Protein AF-A0A356L3A3-F1 (afdb_monomer_lite)

Radius of gyration: 15.85 Å; chains: 1; bounding box: 39×28×44 Å

Secondary structure (DSSP, 8-state):
---TTS-EEEEPPPP-HHHHH-HHHHHHHHHHHHHHHHHHHHHHTTT-TTEEEE-GGGTT-TTGGGGBSSSSSB-HHHHHHHHHHHHHHHHHHHHHHHHTT-

Structure (mmCIF, N/CA/C/O backbone):
data_AF-A0A356L3A3-F1
#
_entry.id   AF-A0A356L3A3-F1
#
loop_
_atom_site.group_PDB
_atom_site.id
_atom_site.type_symbol
_atom_site.label_atom_id
_atom_site.label_alt_id
_atom_site.label_comp_id
_atom_site.label_asym_id
_atom_site.label_entity_id
_atom_site.label_seq_id
_atom_site.pdbx_PDB_ins_code
_atom_site.Cartn_x
_atom_site.Cartn_y
_atom_site.Cartn_z
_atom_site.occupancy
_atom_site.B_iso_or_equiv
_atom_site.auth_seq_id
_atom_site.auth_comp_id
_atom_site.auth_asym_id
_atom_site.auth_atom_id
_atom_site.pdbx_PDB_model_num
ATOM 1 N N . GLU A 1 1 ? -26.549 2.761 6.865 1.00 79.62 1 GLU A N 1
ATOM 2 C CA . GLU A 1 1 ? -26.056 2.302 8.180 1.00 79.62 1 GLU A CA 1
ATOM 3 C C . GLU A 1 1 ? -24.573 2.652 8.284 1.00 79.62 1 GLU A C 1
ATOM 5 O O . GLU A 1 1 ? -23.950 2.782 7.236 1.00 79.62 1 GLU A O 1
ATOM 10 N N . ALA A 1 2 ? -24.035 2.901 9.480 1.00 91.06 2 ALA A N 1
ATOM 11 C CA . ALA A 1 2 ? -22.620 3.239 9.688 1.00 91.06 2 ALA A CA 1
ATOM 12 C C . ALA A 1 2 ? -21.904 2.106 10.444 1.00 91.06 2 ALA A C 1
ATOM 14 O O . ALA A 1 2 ? -22.537 1.416 11.238 1.00 91.06 2 ALA A O 1
ATOM 15 N N . HIS A 1 3 ? -20.593 1.945 10.224 1.00 91.88 3 HIS A N 1
ATOM 16 C CA . HIS A 1 3 ? -19.789 0.837 10.762 1.00 91.88 3 HIS A CA 1
ATOM 17 C C . HIS A 1 3 ? -18.641 1.338 11.663 1.00 91.88 3 HIS A C 1
ATOM 19 O O . HIS A 1 3 ? -17.484 1.296 11.254 1.00 91.88 3 HIS A O 1
ATOM 25 N N . PRO A 1 4 ? -18.930 1.834 12.881 1.00 90.38 4 PRO A N 1
ATOM 26 C CA . PRO A 1 4 ? -17.936 2.512 13.724 1.00 90.38 4 PRO A CA 1
ATOM 27 C C . PRO A 1 4 ? -16.832 1.600 14.284 1.00 90.38 4 PRO A C 1
ATOM 29 O O . PRO A 1 4 ? -15.793 2.099 14.701 1.00 90.38 4 PRO A O 1
ATOM 32 N N . LEU A 1 5 ? -17.055 0.283 14.327 1.00 91.25 5 LEU A N 1
ATOM 33 C CA . LEU A 1 5 ? -16.123 -0.683 14.926 1.00 91.25 5 LEU A CA 1
ATOM 34 C C . LEU A 1 5 ? -15.435 -1.593 13.903 1.00 91.25 5 LEU A C 1
ATOM 36 O O . LEU A 1 5 ? -14.581 -2.388 14.280 1.00 91.25 5 LEU A O 1
ATOM 40 N N . VAL A 1 6 ? -15.802 -1.506 12.623 1.00 94.25 6 VAL A N 1
ATOM 41 C CA . VAL A 1 6 ? -15.215 -2.369 11.593 1.00 94.25 6 VAL A CA 1
ATOM 42 C C . VAL A 1 6 ? -13.782 -1.900 11.309 1.00 94.25 6 VAL A C 1
ATOM 44 O O . VAL A 1 6 ? -13.607 -0.724 10.984 1.00 94.25 6 VAL A O 1
ATOM 47 N N . PRO A 1 7 ? -12.762 -2.777 11.396 1.00 96.00 7 PRO A N 1
ATOM 48 C CA . PRO A 1 7 ? -11.393 -2.416 11.047 1.00 96.00 7 PRO A CA 1
ATOM 49 C C . PRO A 1 7 ? -11.261 -1.979 9.588 1.00 96.00 7 PRO A C 1
ATOM 51 O O . PRO A 1 7 ? -11.815 -2.603 8.682 1.00 96.00 7 PRO A O 1
ATOM 54 N N . ILE A 1 8 ? -10.481 -0.927 9.351 1.00 96.62 8 ILE A N 1
ATOM 55 C CA . ILE A 1 8 ? -10.213 -0.375 8.023 1.00 96.62 8 ILE A CA 1
ATOM 56 C C . ILE A 1 8 ? -8.710 -0.441 7.769 1.00 96.62 8 ILE A C 1
ATOM 58 O O . ILE A 1 8 ? -7.925 0.198 8.464 1.00 96.62 8 ILE A O 1
ATOM 62 N N . ALA A 1 9 ? -8.299 -1.177 6.739 1.00 96.88 9 ALA A N 1
ATOM 63 C CA . ALA A 1 9 ? -6.914 -1.204 6.279 1.00 96.88 9 ALA A CA 1
ATOM 64 C C . ALA A 1 9 ? -6.752 -0.355 5.011 1.00 96.88 9 ALA A C 1
ATOM 66 O O . ALA A 1 9 ? -7.352 -0.635 3.974 1.00 96.88 9 ALA A O 1
ATOM 67 N N . VAL A 1 10 ? -5.913 0.678 5.081 1.00 97.94 10 VAL A N 1
ATOM 68 C CA . VAL A 1 10 ? -5.511 1.490 3.931 1.00 97.94 10 VAL A CA 1
ATOM 69 C C . VAL A 1 10 ? -4.272 0.863 3.305 1.00 97.94 10 VAL A C 1
ATOM 71 O O . VAL A 1 10 ? -3.170 0.975 3.842 1.00 97.94 10 VAL A O 1
ATOM 74 N N . LEU A 1 11 ? -4.451 0.211 2.158 1.00 97.06 11 LEU A N 1
ATOM 75 C CA . LEU A 1 11 ? -3.357 -0.317 1.348 1.00 97.06 11 LEU A CA 1
ATOM 76 C C . LEU A 1 11 ? -2.909 0.737 0.331 1.00 97.06 11 LEU A C 1
ATOM 78 O O . LEU A 1 11 ? -3.680 1.184 -0.521 1.00 97.06 11 LEU A O 1
ATOM 82 N N . SER A 1 12 ? -1.648 1.141 0.421 1.00 97.38 12 SER A N 1
ATOM 83 C CA . SER A 1 12 ? -1.031 2.013 -0.581 1.00 97.38 12 SER A CA 1
ATOM 84 C C . SER A 1 12 ? -0.743 1.254 -1.881 1.00 97.38 12 SER A C 1
ATOM 86 O O . SER A 1 12 ? -0.734 0.028 -1.925 1.00 97.38 12 SER A O 1
ATOM 88 N N . ARG A 1 13 ? -0.524 1.981 -2.981 1.00 95.69 13 ARG A N 1
ATOM 89 C CA . ARG A 1 13 ? -0.294 1.369 -4.300 1.00 95.69 13 ARG A CA 1
ATOM 90 C C . ARG A 1 13 ? 1.005 0.548 -4.328 1.00 95.69 13 ARG A C 1
ATOM 92 O O . ARG A 1 13 ? 1.983 0.926 -3.677 1.00 95.69 13 ARG A O 1
ATOM 99 N N . ILE A 1 14 ? 1.024 -0.516 -5.132 1.00 95.94 14 ILE A N 1
ATOM 100 C CA . ILE A 1 14 ? 2.248 -1.248 -5.491 1.00 95.94 14 ILE A CA 1
ATOM 101 C C . ILE A 1 14 ? 3.228 -0.377 -6.285 1.00 95.94 14 ILE A C 1
ATOM 103 O O . ILE A 1 14 ? 2.805 0.558 -6.973 1.00 95.94 14 ILE A O 1
ATOM 107 N N . LYS A 1 15 ? 4.525 -0.685 -6.174 1.00 94.00 15 LYS A N 1
ATOM 108 C CA . LYS A 1 15 ? 5.562 -0.120 -7.048 1.00 94.00 15 LYS A CA 1
ATOM 109 C C . LYS A 1 15 ? 5.426 -0.716 -8.449 1.00 94.00 15 LYS A C 1
ATOM 111 O O . LYS A 1 15 ? 5.081 -1.889 -8.584 1.00 94.00 15 LYS A O 1
ATOM 116 N N . TYR A 1 16 ? 5.666 0.093 -9.477 1.00 93.31 16 TYR A N 1
ATOM 117 C CA . TYR A 1 16 ? 5.639 -0.371 -10.863 1.00 93.31 16 TYR A CA 1
ATOM 118 C C . TYR A 1 16 ? 6.579 0.429 -11.771 1.00 93.31 16 TYR A C 1
ATOM 120 O O . TYR A 1 16 ? 7.096 1.471 -11.375 1.00 93.31 16 TYR A O 1
ATOM 128 N N . LEU A 1 17 ? 6.782 -0.042 -13.006 1.00 94.88 17 LEU A N 1
ATOM 129 C CA . LEU A 1 17 ? 7.880 0.387 -13.884 1.00 94.88 17 LEU A CA 1
ATOM 130 C C . LEU A 1 17 ? 7.949 1.903 -14.108 1.00 94.88 17 LEU A C 1
ATOM 132 O O . LEU A 1 17 ? 9.022 2.503 -14.088 1.00 94.88 17 LEU A O 1
ATOM 136 N N . PHE A 1 18 ? 6.801 2.550 -14.292 1.00 93.56 18 PHE A N 1
ATOM 137 C 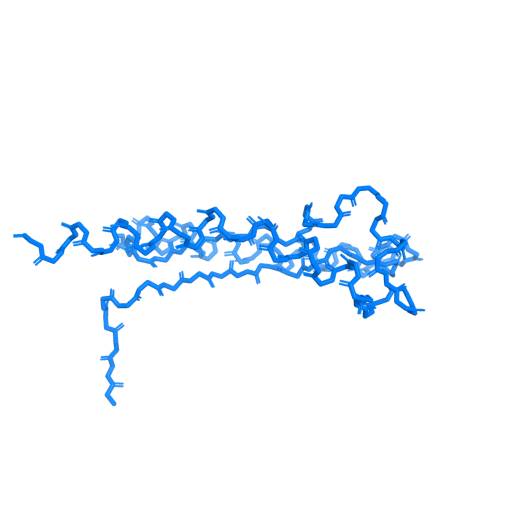CA . PHE A 1 18 ? 6.768 3.980 -14.590 1.00 93.56 18 PHE A CA 1
ATOM 138 C C . PHE A 1 18 ? 7.074 4.869 -13.376 1.00 93.56 18 PHE A C 1
ATOM 140 O O . PHE A 1 18 ? 7.224 6.073 -13.552 1.00 93.56 18 PHE A O 1
ATOM 147 N N . ASP A 1 19 ? 7.163 4.311 -12.163 1.00 92.75 19 ASP A N 1
ATOM 148 C CA . ASP A 1 19 ? 7.720 5.022 -11.001 1.00 92.75 19 ASP A CA 1
ATOM 149 C C . ASP A 1 19 ? 9.180 5.399 -11.241 1.00 92.75 19 ASP A C 1
ATOM 151 O O . ASP A 1 19 ? 9.595 6.495 -10.874 1.00 92.75 19 ASP A O 1
ATOM 155 N N . ASP A 1 20 ? 9.923 4.500 -11.890 1.00 93.56 20 ASP A N 1
ATOM 156 C CA . ASP A 1 20 ? 11.361 4.632 -12.104 1.00 93.56 20 ASP A CA 1
ATOM 157 C C . ASP A 1 20 ? 11.676 5.250 -13.476 1.00 93.56 20 ASP A C 1
ATOM 159 O O . ASP A 1 20 ? 12.647 5.989 -13.615 1.00 93.56 20 ASP A O 1
ATOM 163 N N . LEU A 1 21 ? 10.836 5.013 -14.494 1.00 95.12 21 LEU A N 1
ATOM 164 C CA . LEU A 1 21 ? 11.015 5.630 -15.820 1.00 95.12 21 LEU A CA 1
ATOM 165 C C . LEU A 1 21 ? 10.637 7.117 -15.859 1.00 95.12 21 LEU A C 1
ATOM 167 O O . LEU A 1 21 ? 11.096 7.851 -16.738 1.00 95.12 21 LEU A O 1
ATOM 171 N N . HIS A 1 22 ? 9.768 7.560 -14.950 1.00 96.25 22 HIS A N 1
ATOM 172 C CA . HIS A 1 22 ? 9.277 8.933 -14.900 1.00 96.25 22 HIS A CA 1
ATOM 173 C C . HIS A 1 22 ? 9.374 9.475 -13.476 1.00 96.25 22 HIS A C 1
ATOM 175 O O . HIS A 1 22 ? 8.458 9.305 -12.672 1.00 96.25 22 HIS A O 1
ATOM 181 N N . GLU A 1 23 ? 10.465 10.189 -13.194 1.00 95.38 23 GLU A N 1
ATOM 182 C CA . GLU A 1 23 ? 10.772 10.742 -11.868 1.00 95.38 23 GLU A CA 1
ATOM 183 C C . GLU A 1 23 ? 9.593 11.524 -11.262 1.00 95.38 23 GLU A C 1
ATOM 185 O O . GLU A 1 23 ? 9.226 11.301 -10.110 1.00 95.38 23 GLU A O 1
ATOM 190 N N . GLU A 1 24 ? 8.916 12.367 -12.050 1.00 97.12 24 GLU A N 1
ATOM 191 C CA . GLU A 1 24 ? 7.738 13.114 -11.586 1.00 97.12 24 GLU A CA 1
ATOM 192 C C . GLU A 1 24 ? 6.601 12.200 -11.100 1.00 97.12 24 GLU A C 1
ATOM 194 O O . GLU A 1 24 ? 5.917 12.508 -10.119 1.00 97.12 24 GLU A O 1
ATOM 199 N N . MET A 1 25 ? 6.390 11.055 -11.759 1.00 94.69 25 MET A N 1
ATOM 200 C CA . MET A 1 25 ? 5.379 10.084 -11.341 1.00 94.69 25 MET A CA 1
ATOM 201 C C . MET A 1 25 ? 5.798 9.363 -10.062 1.00 94.69 25 MET A C 1
ATOM 203 O O . MET A 1 25 ? 4.953 9.179 -9.181 1.00 94.69 25 MET A O 1
ATOM 207 N N . GLY A 1 26 ? 7.079 8.995 -9.953 1.00 95.25 26 GLY A N 1
ATOM 208 C CA . GLY A 1 26 ? 7.668 8.419 -8.746 1.00 95.25 26 GLY A CA 1
ATOM 209 C C . GLY A 1 26 ? 7.499 9.346 -7.540 1.00 95.25 26 GLY A C 1
ATOM 210 O O . GLY A 1 26 ? 6.888 8.953 -6.543 1.00 95.25 26 GLY A O 1
ATOM 211 N N . ILE A 1 27 ? 7.907 10.615 -7.670 1.00 97.19 27 ILE A N 1
ATOM 212 C CA . ILE A 1 27 ? 7.743 11.656 -6.640 1.00 97.19 27 ILE A CA 1
ATOM 213 C C . ILE A 1 27 ? 6.266 11.829 -6.277 1.00 97.19 27 ILE A C 1
ATOM 215 O O . ILE A 1 27 ? 5.895 11.823 -5.100 1.00 97.19 27 ILE A O 1
ATOM 219 N N . ARG A 1 28 ? 5.382 11.937 -7.278 1.00 96.62 28 ARG A N 1
ATOM 220 C CA . ARG A 1 28 ? 3.941 12.085 -7.038 1.00 96.62 28 ARG A CA 1
ATOM 221 C C . ARG A 1 28 ? 3.373 10.904 -6.253 1.00 96.62 28 ARG A C 1
ATOM 223 O O . ARG A 1 28 ? 2.555 11.103 -5.356 1.00 96.62 28 ARG A O 1
ATOM 230 N N . ARG A 1 29 ? 3.771 9.673 -6.578 1.00 95.00 29 ARG A N 1
ATOM 231 C CA . ARG A 1 29 ? 3.283 8.470 -5.890 1.00 95.00 29 ARG A CA 1
ATOM 232 C C . ARG A 1 29 ? 3.865 8.316 -4.493 1.00 95.00 29 ARG A C 1
ATOM 234 O O . ARG A 1 29 ? 3.118 7.924 -3.597 1.00 95.00 29 ARG A O 1
ATOM 241 N N . GLN A 1 30 ? 5.116 8.713 -4.276 1.00 96.56 30 GLN A N 1
ATOM 242 C CA . GLN A 1 30 ? 5.677 8.845 -2.933 1.00 96.56 30 GLN A CA 1
ATOM 243 C C . GLN A 1 30 ? 4.867 9.846 -2.094 1.00 96.56 30 GLN A C 1
ATOM 245 O O . GLN A 1 30 ? 4.491 9.529 -0.969 1.00 96.56 30 GLN A O 1
ATOM 250 N N . GLY A 1 31 ? 4.507 11.003 -2.659 1.00 98.19 31 GLY A N 1
ATOM 251 C CA . GLY A 1 31 ? 3.664 11.996 -1.986 1.00 98.19 31 GLY A CA 1
ATOM 252 C C . GLY A 1 31 ? 2.274 11.465 -1.612 1.00 98.19 31 GLY A C 1
ATOM 253 O O . GLY A 1 31 ? 1.809 11.683 -0.496 1.00 98.19 31 GLY A O 1
ATOM 254 N N . ILE A 1 32 ? 1.622 10.711 -2.506 1.00 97.81 32 ILE A N 1
ATOM 255 C CA . ILE A 1 32 ? 0.325 10.068 -2.218 1.00 97.81 32 ILE A CA 1
ATOM 256 C C . ILE A 1 32 ? 0.460 9.036 -1.091 1.00 97.81 32 ILE A C 1
ATOM 258 O O . ILE A 1 32 ? -0.377 9.008 -0.190 1.00 97.81 32 ILE A O 1
ATOM 262 N N . ARG A 1 33 ? 1.511 8.206 -1.118 1.00 98.12 33 ARG A N 1
ATOM 263 C CA . ARG A 1 33 ? 1.788 7.228 -0.055 1.00 98.12 33 ARG A CA 1
ATOM 264 C C . ARG A 1 33 ? 1.992 7.927 1.286 1.00 98.12 33 ARG A C 1
ATOM 266 O O . ARG A 1 33 ? 1.377 7.530 2.271 1.00 98.12 33 ARG A O 1
ATOM 273 N N . GLN A 1 34 ? 2.794 8.991 1.311 1.00 98.50 34 GLN A N 1
ATOM 274 C CA . GLN A 1 34 ? 3.042 9.760 2.528 1.00 98.50 34 GLN A CA 1
ATOM 275 C C . GLN A 1 34 ? 1.749 10.365 3.081 1.00 98.50 34 GLN A C 1
ATOM 277 O O . GLN A 1 34 ? 1.466 10.222 4.264 1.00 98.50 34 GLN A O 1
ATOM 282 N N . PHE A 1 35 ? 0.900 10.933 2.221 1.00 98.56 35 PHE A N 1
ATOM 283 C CA . PHE A 1 35 ? -0.411 11.438 2.628 1.00 98.56 35 PHE A CA 1
ATOM 284 C C . PHE A 1 35 ? -1.288 10.356 3.285 1.00 98.56 35 PHE A C 1
ATOM 286 O O . PHE A 1 35 ? -1.965 10.626 4.281 1.00 98.56 35 PHE A O 1
ATOM 293 N N . GLN A 1 36 ? -1.281 9.129 2.754 1.00 98.56 36 GLN A N 1
ATOM 294 C CA . GLN A 1 36 ? -2.015 8.006 3.346 1.00 98.56 36 GLN A CA 1
ATOM 295 C C . GLN A 1 36 ? -1.458 7.637 4.729 1.00 98.56 36 GLN A C 1
ATOM 297 O O . GLN A 1 36 ? -2.239 7.492 5.670 1.00 98.56 36 GLN A O 1
ATOM 302 N N . ILE A 1 37 ? -0.130 7.546 4.867 1.00 98.44 37 ILE A N 1
ATOM 303 C CA . ILE A 1 37 ? 0.554 7.276 6.143 1.00 98.44 37 ILE A CA 1
ATOM 304 C C . ILE A 1 37 ? 0.199 8.345 7.178 1.00 98.44 37 ILE A C 1
ATOM 306 O O . ILE A 1 37 ? -0.216 8.016 8.292 1.00 98.44 37 ILE A O 1
ATOM 310 N N . ASP A 1 38 ? 0.318 9.618 6.807 1.00 98.62 38 ASP A N 1
ATOM 311 C CA . ASP A 1 38 ? 0.061 10.752 7.693 1.00 98.62 38 ASP A CA 1
ATOM 312 C C . ASP A 1 38 ? -1.403 10.781 8.138 1.00 98.62 38 ASP A C 1
ATOM 314 O O . ASP A 1 38 ? -1.698 11.003 9.313 1.00 98.62 38 ASP A O 1
ATOM 318 N N . THR A 1 39 ? -2.329 10.503 7.216 1.00 98.50 39 THR A N 1
ATOM 319 C CA . THR A 1 39 ? -3.766 10.450 7.505 1.00 98.50 39 THR A CA 1
ATOM 320 C C . THR A 1 39 ? -4.088 9.334 8.492 1.00 98.50 39 THR A C 1
ATOM 322 O O . THR A 1 39 ? -4.747 9.589 9.502 1.00 98.50 39 THR A O 1
ATOM 325 N N . VAL A 1 40 ? -3.593 8.116 8.243 1.00 98.38 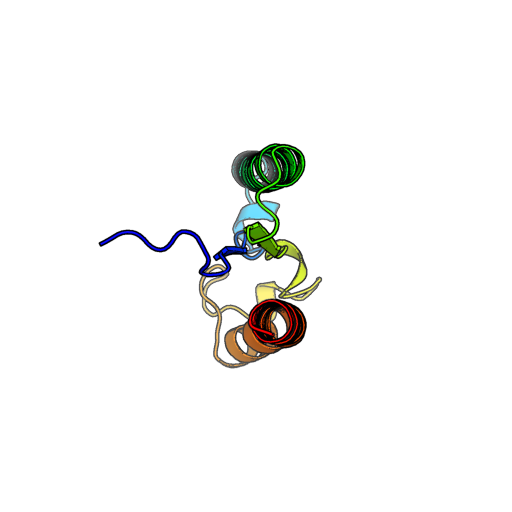40 VAL A N 1
ATOM 326 C CA . VAL A 1 40 ? -3.816 6.980 9.147 1.00 98.38 40 VAL A CA 1
ATOM 327 C C . VAL A 1 40 ? -3.211 7.260 10.519 1.00 98.38 40 VAL A C 1
ATOM 329 O O . VAL A 1 40 ? -3.882 7.097 11.536 1.00 98.38 40 VAL A O 1
ATOM 332 N N . THR A 1 41 ? 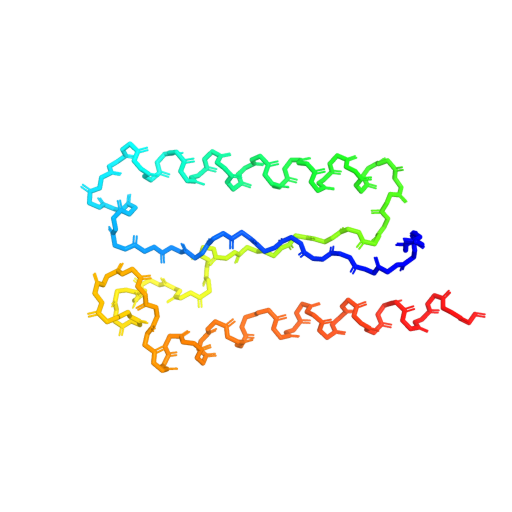-1.974 7.752 10.560 1.00 98.25 41 THR A N 1
ATOM 333 C CA . THR A 1 41 ? -1.270 8.072 11.808 1.00 98.25 41 THR A CA 1
ATOM 334 C C . THR A 1 41 ? -2.009 9.140 12.609 1.00 98.25 41 THR A C 1
ATOM 336 O O . THR A 1 41 ? -2.225 8.980 13.809 1.00 98.25 41 THR A O 1
ATOM 339 N N . LYS A 1 42 ? -2.456 10.216 11.951 1.00 98.44 42 LYS A N 1
ATOM 340 C CA . LYS A 1 42 ? -3.222 11.290 12.588 1.00 98.44 42 LYS A CA 1
ATOM 341 C C . LYS A 1 42 ? -4.513 10.769 13.219 1.00 98.44 42 LYS A C 1
ATOM 343 O O . LYS A 1 42 ? -4.798 11.130 14.356 1.00 98.44 42 LYS A O 1
ATOM 348 N N . LEU A 1 43 ? -5.282 9.950 12.504 1.00 97.88 43 LEU A N 1
ATOM 349 C CA . LEU A 1 43 ? -6.558 9.422 13.000 1.00 97.88 43 LEU A CA 1
ATOM 350 C C . LEU A 1 43 ? -6.356 8.397 14.125 1.00 97.88 43 LEU A C 1
ATOM 352 O O . LEU A 1 43 ? -7.050 8.462 15.138 1.00 97.88 43 LEU A O 1
ATOM 356 N N . ARG A 1 44 ? -5.330 7.541 14.034 1.00 96.69 44 ARG A N 1
ATOM 357 C CA . ARG A 1 44 ? -4.936 6.658 15.146 1.00 96.69 44 ARG A CA 1
ATOM 358 C C . ARG A 1 44 ? -4.556 7.451 16.399 1.00 96.69 44 ARG A C 1
ATOM 360 O O . ARG A 1 44 ? -4.985 7.103 17.495 1.00 96.69 44 ARG A O 1
ATOM 367 N N . ASN A 1 45 ? -3.828 8.560 16.245 1.00 97.31 45 ASN A N 1
ATOM 368 C CA . ASN A 1 45 ? -3.498 9.473 17.350 1.00 97.31 45 ASN A CA 1
ATOM 369 C C . ASN A 1 45 ? -4.733 10.188 17.935 1.00 97.31 45 ASN A C 1
ATOM 371 O O . ASN A 1 45 ? -4.661 10.738 19.030 1.00 97.31 45 ASN A O 1
ATOM 375 N N . GLN A 1 46 ? -5.864 10.174 17.225 1.00 96.94 46 GLN A N 1
ATOM 376 C CA . GLN A 1 46 ? -7.169 10.647 17.696 1.00 96.94 46 GLN A CA 1
ATOM 377 C C . GLN A 1 46 ? -8.029 9.515 18.292 1.00 96.94 46 GLN A C 1
ATOM 379 O O . GLN A 1 46 ? -9.226 9.700 18.492 1.00 96.94 46 GLN A O 1
ATOM 384 N N . ASN A 1 47 ? -7.406 8.384 18.648 1.00 94.75 47 ASN A N 1
ATOM 385 C CA . ASN A 1 47 ? -8.011 7.189 19.246 1.00 94.75 47 ASN A CA 1
ATOM 386 C C . ASN A 1 47 ? -8.848 6.317 18.297 1.00 94.75 47 ASN A C 1
ATOM 388 O O . ASN A 1 47 ? -9.592 5.458 18.769 1.00 94.75 47 ASN A O 1
ATOM 392 N N . ASP A 1 48 ? -8.698 6.460 16.977 1.00 94.81 48 ASP A N 1
ATOM 393 C CA . ASP A 1 48 ? -9.238 5.473 16.036 1.00 94.81 48 ASP A CA 1
ATOM 394 C C . ASP A 1 48 ? -8.281 4.275 15.908 1.00 94.81 48 ASP A C 1
ATOM 396 O O . ASP A 1 48 ? -7.413 4.216 15.033 1.00 94.81 48 ASP A O 1
ATOM 400 N N . ALA A 1 49 ? -8.396 3.323 16.836 1.00 92.44 49 ALA A N 1
ATOM 401 C CA . ALA A 1 49 ? -7.529 2.144 16.886 1.00 92.44 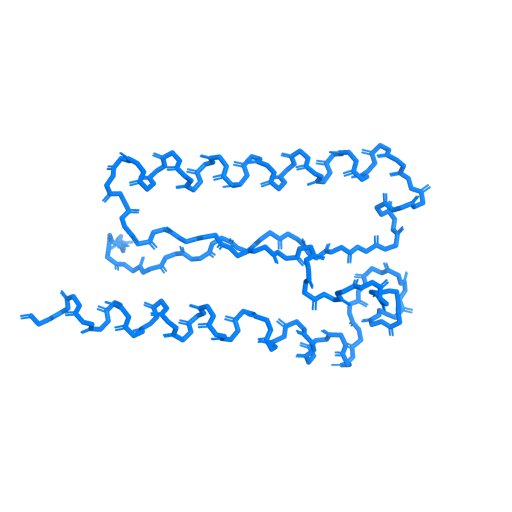49 ALA A CA 1
ATOM 402 C C . ALA A 1 49 ? -7.755 1.158 15.721 1.00 92.44 49 ALA A C 1
ATOM 404 O O . ALA A 1 49 ? -6.864 0.350 15.436 1.00 92.44 49 ALA A O 1
ATOM 405 N N . ASN A 1 50 ? -8.904 1.263 15.044 1.00 95.06 50 ASN A N 1
ATOM 406 C CA . ASN A 1 50 ? -9.372 0.358 13.992 1.00 95.06 50 ASN A CA 1
ATOM 407 C C . ASN A 1 50 ? -8.831 0.715 12.602 1.00 95.06 50 ASN A C 1
ATOM 409 O O . ASN A 1 50 ? -9.089 -0.003 11.637 1.00 95.06 50 ASN A O 1
ATOM 413 N N . LEU A 1 51 ? -8.093 1.819 12.475 1.00 96.56 51 LEU A N 1
ATOM 414 C CA . LEU A 1 51 ? -7.507 2.244 11.211 1.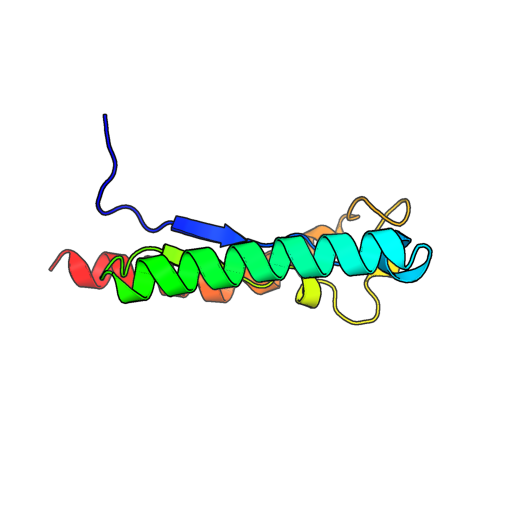00 96.56 51 LEU A CA 1
ATOM 415 C C . LEU A 1 51 ? -6.063 1.754 11.081 1.00 96.56 51 LEU A C 1
ATOM 417 O O . LEU A 1 51 ? -5.218 2.070 11.913 1.00 96.56 51 LEU A O 1
ATOM 421 N N . HIS A 1 52 ? -5.746 1.031 10.015 1.00 96.75 52 HIS A N 1
ATOM 422 C CA . HIS A 1 52 ? -4.437 0.420 9.779 1.00 96.75 52 HIS A CA 1
ATOM 423 C C . HIS A 1 52 ? -3.863 0.873 8.435 1.00 96.75 52 HIS A C 1
ATOM 425 O O . HIS A 1 52 ? -4.609 1.189 7.510 1.00 96.75 52 HIS A O 1
ATOM 431 N N . PHE A 1 53 ? -2.537 0.887 8.307 1.00 97.50 53 PHE A N 1
ATOM 432 C CA . PHE A 1 53 ? -1.855 1.165 7.043 1.00 97.50 53 PHE A CA 1
ATOM 433 C C . PHE A 1 53 ? -1.031 -0.047 6.613 1.00 97.50 53 PHE A C 1
ATOM 435 O O . PHE A 1 53 ? -0.339 -0.644 7.437 1.00 97.50 53 PHE A O 1
ATOM 442 N N . ILE A 1 54 ? -1.095 -0.385 5.325 1.00 96.62 54 ILE A N 1
ATOM 443 C CA . ILE A 1 54 ? -0.288 -1.433 4.698 1.00 96.62 54 ILE A CA 1
ATOM 444 C C . ILE A 1 54 ? 0.521 -0.797 3.562 1.00 96.62 54 ILE A C 1
ATOM 446 O O . ILE A 1 54 ? -0.021 -0.113 2.682 1.00 96.62 54 ILE A O 1
ATOM 450 N N . ASP A 1 55 ? 1.836 -1.011 3.590 1.00 95.75 55 ASP A N 1
ATOM 451 C CA . ASP A 1 55 ? 2.748 -0.489 2.579 1.00 95.75 55 ASP A CA 1
ATOM 452 C C . ASP A 1 55 ? 2.756 -1.374 1.323 1.00 95.75 55 ASP A C 1
ATOM 454 O O . ASP A 1 55 ? 3.386 -2.427 1.280 1.00 95.75 55 ASP A O 1
ATOM 458 N N . GLY A 1 56 ? 2.079 -0.914 0.273 1.00 95.94 56 GLY A N 1
ATOM 459 C CA . GLY A 1 56 ? 2.039 -1.587 -1.015 1.00 95.94 56 GLY A CA 1
ATOM 460 C C . GLY A 1 56 ? 3.349 -1.535 -1.800 1.00 95.94 56 GLY A C 1
ATOM 461 O O . GLY A 1 56 ? 3.558 -2.411 -2.634 1.00 95.94 56 GLY A O 1
ATOM 462 N N . SER A 1 57 ? 4.243 -0.553 -1.577 1.00 94.69 57 SER A N 1
ATOM 463 C CA . SER A 1 57 ? 5.450 -0.417 -2.425 1.00 94.69 57 SER A CA 1
ATOM 464 C C . SER A 1 57 ? 6.385 -1.597 -2.288 1.00 94.69 57 SER A C 1
ATOM 466 O O . SER A 1 57 ? 7.074 -1.925 -3.246 1.00 94.69 57 SER A O 1
ATOM 468 N N . ALA A 1 58 ? 6.397 -2.221 -1.115 1.00 91.94 58 ALA A N 1
ATOM 469 C CA . ALA A 1 58 ? 7.295 -3.317 -0.809 1.00 91.94 58 ALA A CA 1
ATOM 470 C C . ALA A 1 58 ? 6.762 -4.686 -1.268 1.00 91.94 58 ALA A C 1
ATOM 472 O O . ALA A 1 58 ? 7.516 -5.653 -1.255 1.00 91.94 58 ALA A O 1
ATOM 473 N N . LEU A 1 59 ? 5.490 -4.793 -1.681 1.00 94.81 59 LEU A N 1
ATOM 474 C CA . LEU A 1 59 ? 4.829 -6.090 -1.905 1.00 94.81 59 LEU A CA 1
ATOM 475 C C . LEU A 1 59 ? 5.432 -6.922 -3.040 1.00 94.81 59 LEU A C 1
ATOM 477 O O . LEU A 1 59 ? 5.379 -8.146 -2.994 1.00 94.81 59 LEU A O 1
ATOM 481 N N . LEU A 1 60 ? 5.990 -6.267 -4.056 1.00 95.25 60 LEU A N 1
ATOM 482 C CA . LEU A 1 60 ? 6.608 -6.939 -5.200 1.00 95.25 60 LEU A CA 1
ATOM 483 C C . LEU A 1 60 ? 8.143 -7.000 -5.111 1.00 95.25 60 LEU A C 1
ATOM 485 O O . LEU A 1 60 ? 8.765 -7.656 -5.942 1.00 95.25 60 LEU A O 1
ATOM 489 N N . GLY A 1 61 ? 8.748 -6.368 -4.100 1.00 92.62 61 GLY A N 1
ATOM 490 C CA . GLY A 1 61 ? 10.201 -6.324 -3.923 1.00 92.62 61 GLY A CA 1
ATOM 491 C C . GLY A 1 61 ? 10.948 -5.613 -5.057 1.00 92.62 61 GLY A C 1
ATOM 492 O O . GLY A 1 61 ? 10.380 -4.796 -5.783 1.00 92.62 61 GLY A O 1
ATOM 493 N N . ASP A 1 62 ? 12.238 -5.924 -5.185 1.00 92.88 62 ASP A N 1
ATOM 494 C CA . ASP A 1 62 ? 13.129 -5.289 -6.165 1.00 92.88 62 ASP A CA 1
ATOM 495 C C . ASP A 1 62 ? 12.872 -5.783 -7.601 1.00 92.88 62 ASP A C 1
ATOM 497 O O . ASP A 1 62 ? 12.971 -5.000 -8.542 1.00 92.88 62 ASP A O 1
ATOM 501 N N . ASP A 1 63 ? 12.434 -7.036 -7.765 1.00 93.50 63 ASP A N 1
ATOM 502 C CA . ASP A 1 63 ? 12.116 -7.658 -9.064 1.00 93.50 63 ASP A CA 1
ATOM 503 C C . ASP A 1 63 ? 10.682 -7.350 -9.538 1.00 93.50 63 ASP A C 1
ATOM 505 O O . ASP A 1 63 ? 10.064 -8.119 -10.277 1.00 93.50 63 ASP A O 1
ATOM 509 N N . TYR A 1 64 ? 10.110 -6.225 -9.098 1.00 94.44 64 TYR A N 1
ATOM 510 C CA . TYR A 1 64 ? 8.698 -5.899 -9.310 1.00 94.44 64 TYR A CA 1
ATOM 511 C C . TYR A 1 64 ? 8.268 -5.918 -10.788 1.00 94.44 64 TYR A C 1
ATOM 513 O O . TYR A 1 64 ? 7.101 -6.180 -11.080 1.00 94.44 64 TYR A O 1
ATOM 521 N N . SER A 1 65 ? 9.187 -5.651 -11.723 1.00 94.06 65 SER A N 1
ATOM 522 C CA . SER A 1 65 ? 8.912 -5.653 -13.162 1.00 94.06 65 SER A CA 1
ATOM 523 C C . SER A 1 65 ? 8.562 -7.042 -13.696 1.00 94.06 65 SER A C 1
ATOM 525 O O . SER A 1 65 ? 7.673 -7.149 -14.540 1.00 94.06 65 SER A O 1
ATOM 527 N N . GLU A 1 66 ? 9.183 -8.100 -13.161 1.00 95.69 66 GLU A N 1
ATOM 528 C CA . GLU A 1 66 ? 8.962 -9.500 -13.570 1.00 95.69 66 GLU A CA 1
ATOM 529 C C . GLU A 1 66 ? 7.565 -10.010 -13.181 1.00 95.69 66 GLU A C 1
ATOM 531 O O . GLU A 1 66 ? 7.044 -10.992 -13.716 1.00 95.69 66 GLU A O 1
ATOM 536 N N . PHE A 1 67 ? 6.919 -9.318 -12.246 1.00 96.94 67 PHE A N 1
ATOM 537 C CA . PHE A 1 67 ? 5.606 -9.662 -11.718 1.00 96.94 67 PHE A CA 1
ATOM 538 C C . PHE A 1 67 ? 4.459 -8.941 -12.424 1.00 96.94 67 PHE A C 1
ATOM 540 O O . PHE A 1 67 ? 3.319 -8.999 -11.963 1.00 96.94 67 PHE A O 1
ATOM 547 N N . THR A 1 68 ? 4.729 -8.281 -13.552 1.00 96.94 68 THR A N 1
ATOM 548 C CA . THR A 1 68 ? 3.729 -7.556 -14.343 1.00 96.94 68 THR A CA 1
ATOM 549 C C . THR A 1 68 ? 3.682 -8.048 -15.787 1.00 96.94 68 THR A C 1
ATOM 551 O O . THR A 1 68 ? 4.644 -8.626 -16.284 1.00 96.94 68 THR A O 1
ATOM 554 N N . VAL A 1 69 ? 2.551 -7.854 -16.469 1.00 96.62 69 VAL A N 1
ATOM 555 C CA . VAL A 1 69 ? 2.400 -8.211 -17.896 1.00 96.62 69 VAL A CA 1
ATOM 556 C C . VAL A 1 69 ? 2.918 -7.094 -18.807 1.00 96.62 69 VAL A C 1
ATOM 558 O O . VAL A 1 69 ? 3.500 -7.357 -19.854 1.00 96.62 69 VAL A O 1
ATOM 561 N N . ASP A 1 70 ? 2.699 -5.842 -18.411 1.00 94.75 70 ASP A N 1
ATOM 562 C CA . ASP A 1 70 ? 2.951 -4.642 -19.217 1.00 94.75 70 ASP A CA 1
ATOM 563 C C . ASP A 1 70 ? 3.745 -3.563 -18.459 1.00 94.75 70 ASP A C 1
ATOM 565 O O . ASP A 1 70 ? 3.748 -2.391 -18.838 1.00 94.75 70 ASP A O 1
ATOM 569 N N . GLY A 1 71 ? 4.396 -3.938 -17.354 1.00 92.88 71 GLY A N 1
ATOM 570 C CA . GLY A 1 71 ? 5.077 -3.002 -16.462 1.00 92.88 71 GLY A CA 1
ATOM 571 C C . GLY A 1 71 ? 4.157 -2.314 -15.449 1.00 92.88 71 GLY A C 1
ATOM 572 O O . GLY A 1 71 ? 4.660 -1.542 -14.633 1.00 92.88 71 GLY A O 1
ATOM 573 N N . ILE A 1 72 ? 2.836 -2.553 -15.488 1.00 93.31 72 ILE A N 1
ATOM 574 C CA . ILE A 1 72 ? 1.834 -1.909 -14.619 1.00 93.31 72 ILE A CA 1
ATOM 575 C C . ILE A 1 72 ? 0.942 -2.942 -13.926 1.00 93.31 72 ILE A C 1
ATOM 577 O O . ILE A 1 72 ? 0.766 -2.896 -12.708 1.00 93.31 72 ILE A O 1
ATOM 581 N N . HIS A 1 73 ? 0.337 -3.840 -14.700 1.00 96.56 73 HIS A N 1
ATOM 582 C CA . HIS A 1 73 ? -0.677 -4.771 -14.224 1.00 96.56 73 HIS A CA 1
ATOM 583 C C . HIS A 1 73 ? -0.025 -6.087 -13.787 1.00 96.56 73 HIS A C 1
ATOM 585 O O . HIS A 1 73 ? 0.701 -6.681 -14.592 1.00 96.56 73 HIS A O 1
ATOM 591 N N . PRO A 1 74 ? -0.269 -6.561 -12.548 1.00 97.56 74 PRO A N 1
ATOM 592 C CA . PRO A 1 74 ? 0.306 -7.812 -12.073 1.00 97.56 74 PRO A CA 1
ATOM 593 C C . PRO A 1 74 ? -0.091 -9.009 -12.943 1.00 97.56 74 PRO A C 1
ATOM 595 O O . PRO A 1 74 ? -1.236 -9.112 -13.384 1.00 97.56 74 PRO A O 1
ATOM 598 N N . ASN A 1 75 ? 0.857 -9.914 -13.173 1.00 97.88 75 ASN A N 1
ATOM 599 C CA . ASN A 1 75 ? 0.585 -11.247 -13.708 1.00 97.88 75 ASN A CA 1
ATOM 600 C C . ASN A 1 75 ? 0.186 -12.207 -12.568 1.00 97.88 75 ASN A C 1
ATOM 602 O O . ASN A 1 75 ? 0.118 -11.803 -11.406 1.00 97.88 75 ASN A O 1
ATOM 606 N N . ASP A 1 76 ? -0.067 -13.480 -12.882 1.00 97.88 76 ASP A N 1
ATOM 607 C CA . ASP A 1 76 ? -0.505 -14.469 -11.884 1.00 97.88 76 ASP A CA 1
ATOM 608 C C . ASP A 1 76 ? 0.472 -14.588 -10.701 1.00 97.88 76 ASP A C 1
ATOM 610 O O . ASP A 1 76 ? 0.060 -14.607 -9.540 1.00 97.88 76 ASP A O 1
ATOM 614 N N . LEU A 1 77 ? 1.780 -14.599 -10.979 1.00 96.06 77 LEU A N 1
ATOM 615 C CA . LEU A 1 77 ? 2.810 -14.646 -9.942 1.00 96.06 77 LEU A CA 1
ATOM 616 C C . LEU A 1 77 ? 2.856 -13.344 -9.131 1.00 96.06 77 LEU A C 1
ATOM 618 O O . LEU A 1 77 ? 3.045 -13.381 -7.916 1.00 96.06 77 LEU A O 1
ATOM 622 N N . GLY A 1 78 ? 2.638 -12.200 -9.780 1.00 96.69 78 GLY A N 1
ATOM 623 C CA . GLY A 1 78 ? 2.522 -10.914 -9.103 1.00 96.69 78 GLY A CA 1
ATOM 624 C C . GLY A 1 78 ? 1.334 -10.842 -8.156 1.00 96.69 78 GLY A C 1
ATOM 625 O O . GLY A 1 78 ? 1.488 -10.376 -7.031 1.00 96.69 78 GLY A O 1
ATOM 626 N N . PHE A 1 79 ? 0.170 -11.361 -8.549 1.00 97.19 79 PHE A N 1
ATOM 627 C CA . PHE A 1 79 ? -0.977 -11.456 -7.644 1.00 97.19 79 PHE A CA 1
ATOM 628 C C . PHE A 1 79 ? -0.715 -12.390 -6.464 1.00 97.19 79 PHE A C 1
ATOM 630 O O . PHE A 1 79 ? -1.068 -12.033 -5.342 1.00 97.19 79 PHE A O 1
ATOM 637 N N . MET A 1 80 ? -0.052 -13.530 -6.685 1.00 95.69 80 MET A N 1
ATOM 638 C CA . MET A 1 80 ? 0.371 -14.417 -5.594 1.00 95.69 80 MET A CA 1
ATOM 639 C C . MET A 1 80 ? 1.271 -13.681 -4.592 1.00 95.69 80 MET A C 1
ATOM 641 O O . MET A 1 80 ? 0.981 -13.665 -3.401 1.00 95.69 80 MET A O 1
ATOM 645 N N . LYS A 1 81 ? 2.301 -12.971 -5.072 1.00 93.88 81 LYS A N 1
ATOM 646 C CA . LYS A 1 81 ? 3.191 -12.163 -4.219 1.00 93.88 81 LYS A CA 1
ATOM 647 C C . LYS A 1 81 ? 2.454 -11.053 -3.470 1.00 93.88 81 LYS A C 1
ATOM 649 O O . LYS A 1 81 ? 2.706 -10.822 -2.289 1.00 93.88 81 LYS A O 1
ATOM 654 N N . ILE A 1 82 ? 1.528 -10.377 -4.149 1.00 95.81 82 ILE A N 1
ATOM 655 C CA . ILE A 1 82 ? 0.686 -9.343 -3.541 1.00 95.81 82 ILE A CA 1
ATOM 656 C C . ILE A 1 82 ? -0.226 -9.932 -2.470 1.00 95.81 82 ILE A C 1
ATOM 658 O O . ILE A 1 82 ? -0.530 -9.208 -1.536 1.00 95.81 82 ILE A O 1
ATOM 662 N N . ALA A 1 83 ? -0.673 -11.185 -2.574 1.00 94.69 83 ALA A N 1
ATOM 663 C CA . ALA A 1 83 ? -1.502 -11.816 -1.550 1.00 94.69 83 ALA A CA 1
ATOM 664 C C . ALA A 1 83 ? -0.698 -12.140 -0.278 1.00 94.69 83 ALA A C 1
ATOM 666 O O . ALA A 1 83 ? -1.170 -11.841 0.819 1.00 94.69 83 ALA A O 1
ATOM 667 N N . ASP A 1 84 ? 0.529 -12.652 -0.429 1.00 91.19 84 ASP A N 1
ATOM 668 C CA . ASP A 1 84 ? 1.395 -13.057 0.690 1.00 91.19 84 ASP A CA 1
ATOM 669 C C . ASP A 1 84 ? 1.700 -11.893 1.657 1.00 91.19 84 ASP A C 1
ATOM 671 O O . ASP A 1 84 ? 1.789 -12.072 2.872 1.00 91.19 84 ASP A O 1
ATOM 675 N N . GLY A 1 85 ? 1.875 -10.672 1.139 1.00 86.62 85 GLY A N 1
ATOM 676 C CA . GLY A 1 85 ? 2.288 -9.534 1.970 1.00 86.62 85 GLY A CA 1
ATOM 677 C C . GLY A 1 85 ? 1.209 -9.038 2.950 1.00 86.62 85 GLY A C 1
ATOM 678 O O . GLY A 1 85 ? 1.460 -8.984 4.157 1.00 86.62 85 GLY A O 1
ATOM 679 N N . PRO A 1 86 ? 0.002 -8.666 2.487 1.00 92.25 86 PRO A N 1
ATOM 680 C CA . PRO A 1 86 ? -1.104 -8.257 3.337 1.00 92.25 86 PRO A CA 1
ATOM 681 C C . PRO A 1 86 ? -1.683 -9.396 4.176 1.00 92.25 86 PRO A C 1
ATO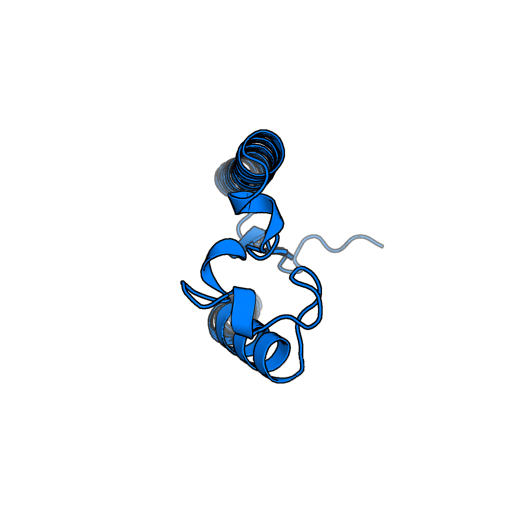M 683 O O . PRO A 1 86 ? -2.316 -9.085 5.178 1.00 92.25 86 PRO A O 1
ATOM 686 N N . GLU A 1 87 ? -1.491 -10.675 3.824 1.00 94.75 87 GLU A N 1
ATOM 687 C CA . GLU A 1 87 ? -2.074 -11.814 4.555 1.00 94.75 87 GLU A CA 1
ATOM 688 C C . GLU A 1 87 ? -1.775 -11.752 6.059 1.00 94.75 87 GLU A C 1
ATOM 690 O O . GLU A 1 87 ? -2.695 -11.797 6.882 1.00 94.75 87 GLU A O 1
ATOM 695 N N . CYS A 1 88 ? -0.504 -11.569 6.432 1.00 90.19 88 CYS A N 1
ATOM 696 C CA . CYS A 1 88 ? -0.096 -11.472 7.835 1.00 90.19 88 CYS A CA 1
ATOM 697 C C . CYS A 1 88 ? -0.737 -10.258 8.533 1.00 90.19 88 CYS A C 1
ATOM 699 O O . CYS A 1 88 ? -1.244 -10.366 9.653 1.00 90.19 88 CYS A O 1
ATOM 701 N N . ALA A 1 89 ? -0.774 -9.106 7.855 1.00 92.12 89 ALA A N 1
ATOM 702 C CA . ALA A 1 89 ? -1.368 -7.886 8.395 1.00 92.12 89 ALA A CA 1
ATOM 703 C C . ALA A 1 89 ? -2.887 -8.023 8.585 1.00 92.12 89 ALA A C 1
ATOM 705 O O . ALA A 1 89 ? -3.404 -7.689 9.649 1.00 92.12 89 ALA A O 1
ATOM 706 N N . ILE A 1 90 ? -3.598 -8.547 7.586 1.00 94.75 90 ILE A N 1
ATOM 707 C CA . ILE A 1 90 ? -5.049 -8.754 7.619 1.00 94.75 90 ILE A CA 1
ATOM 708 C C . ILE A 1 90 ? -5.411 -9.769 8.703 1.00 94.75 90 ILE A C 1
ATOM 710 O O . ILE A 1 90 ? -6.302 -9.498 9.504 1.00 94.75 90 ILE A O 1
ATOM 714 N N . THR A 1 91 ? -4.696 -10.894 8.780 1.00 95.56 91 THR A N 1
ATOM 715 C CA . THR A 1 91 ? -4.926 -11.918 9.813 1.00 95.56 91 THR A CA 1
ATOM 716 C C . THR A 1 91 ? -4.809 -11.315 11.206 1.00 95.56 91 THR A C 1
ATOM 718 O O . THR A 1 91 ? -5.731 -11.440 12.010 1.00 95.56 91 THR A O 1
ATOM 721 N N . ARG A 1 92 ? -3.737 -10.552 11.451 1.00 93.06 92 ARG A N 1
ATOM 722 C CA . ARG A 1 92 ? -3.528 -9.857 12.722 1.00 93.06 92 ARG A CA 1
ATOM 723 C C . ARG A 1 92 ? -4.651 -8.869 13.045 1.00 93.06 92 ARG A C 1
ATOM 725 O O . ARG A 1 92 ? -5.154 -8.872 14.161 1.00 93.06 92 ARG A O 1
ATOM 732 N N . ILE A 1 93 ? -5.066 -8.045 12.082 1.00 94.62 93 ILE A N 1
ATOM 733 C CA . ILE A 1 93 ? -6.159 -7.073 12.265 1.00 94.62 93 ILE A CA 1
ATOM 734 C C . ILE A 1 93 ? -7.471 -7.787 12.634 1.00 94.62 93 ILE A C 1
ATOM 736 O O . ILE A 1 93 ? -8.222 -7.340 13.506 1.00 94.62 93 ILE A O 1
ATOM 740 N N . LEU A 1 94 ? -7.750 -8.919 11.988 1.00 94.19 94 LEU A N 1
ATOM 741 C CA . LEU A 1 94 ? -8.939 -9.723 12.262 1.00 94.19 94 LEU A CA 1
ATOM 742 C C . LEU A 1 94 ? -8.860 -10.462 13.605 1.00 94.19 94 LEU A C 1
ATOM 744 O O . LEU A 1 94 ? -9.890 -10.692 14.235 1.00 94.19 94 LEU A O 1
ATOM 748 N N . ASP A 1 95 ? -7.677 -10.882 14.048 1.00 92.75 95 ASP A N 1
ATOM 749 C CA . ASP A 1 95 ? -7.476 -11.468 15.380 1.00 92.75 95 ASP A CA 1
ATOM 750 C C . ASP A 1 95 ? -7.659 -10.414 16.486 1.00 92.75 95 ASP A C 1
ATOM 752 O O . ASP A 1 95 ? -8.423 -10.639 17.427 1.00 92.75 95 ASP A O 1
ATOM 756 N N . ASP A 1 96 ? -7.032 -9.242 16.337 1.00 87.38 96 ASP A N 1
ATOM 757 C CA . ASP A 1 96 ? -7.102 -8.139 17.305 1.00 87.38 96 ASP A CA 1
ATOM 758 C C . ASP A 1 96 ? -8.547 -7.624 17.472 1.00 87.38 96 ASP A C 1
ATOM 760 O O . ASP A 1 96 ? -8.995 -7.341 18.585 1.00 87.38 96 ASP A O 1
ATOM 764 N N . SER A 1 97 ? -9.319 -7.559 16.382 1.00 83.56 97 SER A N 1
ATOM 765 C CA . SER A 1 97 ? -10.730 -7.138 16.422 1.00 83.56 97 SER A CA 1
ATOM 766 C C . SER A 1 97 ? -11.650 -8.144 17.116 1.00 83.56 97 SER A C 1
ATOM 768 O O . SER A 1 97 ? -12.527 -7.732 17.870 1.00 83.56 97 SER A O 1
ATOM 770 N N . ARG A 1 98 ? -11.410 -9.453 16.961 1.00 80.81 98 ARG A N 1
ATOM 771 C CA . ARG A 1 98 ? -12.144 -10.503 17.696 1.00 80.81 98 ARG A CA 1
ATOM 772 C C . ARG A 1 98 ? -11.836 -10.512 19.195 1.00 80.81 98 ARG A C 1
ATOM 774 O O . ARG A 1 98 ? -12.663 -10.961 19.986 1.00 80.81 98 ARG A O 1
ATOM 781 N N . GLY A 1 99 ? -10.655 -10.038 19.594 1.00 63.31 99 GLY A N 1
ATOM 782 C CA . GLY A 1 99 ? -10.279 -9.876 21.000 1.00 63.31 99 GLY A CA 1
ATOM 783 C C . GLY A 1 99 ? -11.035 -8.751 21.716 1.00 63.31 99 GLY A C 1
ATOM 784 O O . GLY A 1 99 ? -11.278 -8.866 22.912 1.00 63.31 99 GLY A O 1
ATOM 785 N N . ASN A 1 100 ? -11.448 -7.709 20.987 1.00 56.22 100 ASN A N 1
ATOM 786 C CA . ASN A 1 100 ? -12.157 -6.538 21.521 1.00 56.22 100 ASN A CA 1
ATOM 787 C C . ASN A 1 100 ? -13.682 -6.729 21.669 1.00 56.22 100 ASN A C 1
ATOM 789 O O . ASN A 1 100 ? -14.359 -5.828 22.160 1.00 56.22 100 ASN A O 1
ATOM 793 N N . GLU A 1 101 ? -14.233 -7.872 21.244 1.00 53.91 101 GLU A N 1
ATOM 794 C CA . GLU A 1 101 ? -15.658 -8.222 21.400 1.00 53.91 101 GLU A CA 1
ATOM 795 C C . GLU A 1 101 ? -15.960 -9.033 22.681 1.00 53.91 101 GLU A C 1
ATOM 797 O O . GLU A 1 101 ? -17.114 -9.397 22.919 1.00 53.91 101 GLU A O 1
ATOM 802 N N . LYS A 1 102 ? -14.946 -9.330 23.509 1.00 41.25 102 LYS A N 1
ATOM 803 C CA . LYS A 1 102 ? -15.089 -9.985 24.824 1.00 41.25 102 LYS A CA 1
ATOM 804 C C . LYS A 1 102 ? -14.919 -8.997 25.969 1.00 41.25 102 LYS A C 1
ATOM 806 O O . LYS A 1 102 ? -15.633 -9.183 26.979 1.00 41.25 102 LYS A O 1
#

Foldseek 3Di:
DDDLLAADEAEQAEDWDCLPVPVVVVVVSVVVLVVLVCVQVVVVVVVSVRYHYFYRHPQCHPVNCVQADPRHHGDPVVVVSNCVRCVVVVVVSVVVSVVVVD

Sequence (102 aa):
EAHPLVPIAVLSRIKYLFDDLHEEMGIRRQGIRQFQIDTVTKLRNQNDANLHFIDGSALLGDDYSEFTVDGIHPNDLGFMKIADGPECAITRILDDSRGNEK

pLDDT: mean 93.22, std 8.8, range [41.25, 98.62]